Protein AF-A0A5B0DV68-F1 (afdb_monomer_lite)

Structure (mmCIF, N/CA/C/O backbone):
data_AF-A0A5B0DV68-F1
#
_entry.id   AF-A0A5B0DV68-F1
#
loop_
_atom_site.group_PDB
_atom_site.id
_atom_site.type_symbol
_atom_site.label_atom_id
_atom_site.label_alt_id
_atom_site.label_comp_id
_atom_site.label_asym_id
_atom_site.label_entity_id
_atom_site.label_seq_id
_atom_site.pdbx_PDB_ins_code
_atom_site.Cartn_x
_atom_site.Cartn_y
_atom_site.Cartn_z
_atom_site.occupancy
_atom_site.B_iso_or_equiv
_atom_site.auth_seq_id
_atom_site.auth_comp_id
_atom_site.auth_asym_id
_atom_site.auth_atom_id
_atom_site.pdbx_PDB_model_num
ATOM 1 N N . MET A 1 1 ? 37.318 -31.081 -66.829 1.00 55.50 1 MET A N 1
ATOM 2 C CA . MET A 1 1 ? 36.829 -29.816 -66.248 1.00 55.50 1 MET A CA 1
ATOM 3 C C . MET A 1 1 ? 37.148 -29.882 -64.768 1.00 55.50 1 MET A C 1
ATOM 5 O O . MET A 1 1 ? 36.605 -30.748 -64.092 1.00 55.50 1 MET A O 1
ATOM 9 N N . ASP A 1 2 ? 38.119 -29.088 -64.315 1.00 65.44 2 ASP A N 1
ATOM 10 C CA . ASP A 1 2 ? 38.616 -29.110 -62.933 1.00 65.44 2 ASP A CA 1
ATOM 11 C C . ASP A 1 2 ? 37.628 -28.401 -62.004 1.00 65.44 2 ASP A C 1
ATOM 13 O O . ASP A 1 2 ? 37.698 -27.196 -61.776 1.00 65.44 2 ASP A O 1
ATOM 17 N N . SER A 1 3 ? 36.692 -29.178 -61.457 1.00 75.12 3 SER A N 1
ATOM 18 C CA . SER A 1 3 ? 35.630 -28.706 -60.556 1.00 75.12 3 SER A CA 1
ATOM 19 C C . SER A 1 3 ? 36.151 -27.982 -59.307 1.00 75.12 3 SER A C 1
ATOM 21 O O . SER A 1 3 ? 35.406 -27.238 -58.673 1.00 75.12 3 SER A O 1
ATOM 23 N N . THR A 1 4 ? 37.407 -28.206 -58.925 1.00 75.62 4 THR A N 1
ATOM 24 C CA . THR A 1 4 ? 38.055 -27.563 -57.777 1.00 75.62 4 THR A CA 1
ATOM 25 C C . THR A 1 4 ? 38.507 -26.138 -58.091 1.00 75.62 4 THR A C 1
ATOM 27 O O . THR A 1 4 ? 38.398 -25.270 -57.228 1.00 75.62 4 THR A O 1
ATOM 30 N N . ALA A 1 5 ? 38.953 -25.870 -59.322 1.00 75.25 5 ALA A N 1
ATOM 31 C CA . ALA A 1 5 ? 39.364 -24.535 -59.751 1.00 75.25 5 ALA A CA 1
ATOM 32 C C . ALA A 1 5 ? 38.165 -23.573 -59.829 1.00 75.25 5 ALA A C 1
ATOM 34 O O . ALA A 1 5 ? 38.260 -22.433 -59.372 1.00 75.25 5 ALA A O 1
ATOM 35 N N . ASP A 1 6 ? 37.013 -24.058 -60.303 1.00 77.00 6 ASP A N 1
ATOM 36 C CA . ASP A 1 6 ? 35.772 -23.272 -60.365 1.00 77.00 6 ASP A CA 1
ATOM 37 C C . ASP A 1 6 ? 35.200 -22.961 -58.970 1.00 77.00 6 ASP A C 1
ATOM 39 O O . ASP A 1 6 ? 34.692 -21.864 -58.733 1.00 77.00 6 ASP A O 1
ATOM 43 N N . LEU A 1 7 ? 35.337 -23.884 -58.010 1.00 74.88 7 LEU A N 1
ATOM 44 C CA . LEU A 1 7 ? 34.918 -23.668 -56.619 1.00 74.88 7 LEU A CA 1
ATOM 45 C C . LEU A 1 7 ? 35.745 -22.579 -55.923 1.00 74.88 7 LEU A C 1
ATOM 47 O O . LEU A 1 7 ? 35.190 -21.749 -55.205 1.00 74.88 7 LEU A O 1
ATOM 51 N N . VAL A 1 8 ? 37.058 -22.542 -56.158 1.00 74.94 8 VAL A N 1
ATOM 52 C CA . VAL A 1 8 ? 37.939 -21.508 -55.592 1.00 74.94 8 VAL A CA 1
ATOM 53 C C . VAL A 1 8 ? 37.689 -20.146 -56.246 1.00 74.94 8 VAL A C 1
ATOM 55 O O . VAL A 1 8 ? 37.716 -19.129 -55.557 1.00 74.94 8 VAL A O 1
ATOM 58 N N . ALA A 1 9 ? 37.365 -20.108 -57.541 1.00 72.62 9 ALA A N 1
ATOM 59 C CA . ALA A 1 9 ? 36.993 -18.872 -58.232 1.00 72.62 9 ALA A CA 1
ATOM 60 C C . ALA A 1 9 ? 35.623 -18.317 -57.785 1.00 72.62 9 ALA A C 1
ATOM 62 O O . ALA A 1 9 ? 35.417 -17.100 -57.787 1.00 72.62 9 ALA A O 1
ATOM 63 N N . ALA A 1 10 ? 34.695 -19.190 -57.373 1.00 74.81 10 ALA A N 1
ATOM 64 C CA . ALA A 1 10 ? 33.383 -18.810 -56.845 1.00 74.81 10 ALA A CA 1
ATOM 65 C C . ALA A 1 10 ? 33.430 -18.302 -55.393 1.00 74.81 10 ALA A C 1
ATOM 67 O O . ALA A 1 10 ? 32.549 -17.545 -54.974 1.00 74.81 10 ALA A O 1
ATOM 68 N N . LEU A 1 11 ? 34.473 -18.659 -54.636 1.00 73.50 11 LEU A N 1
ATOM 69 C CA . LEU A 1 11 ? 34.756 -18.117 -53.307 1.00 73.50 11 LEU A CA 1
ATOM 70 C C . LEU A 1 11 ? 35.308 -16.690 -53.429 1.00 73.50 11 LEU A C 1
ATOM 72 O O . LEU A 1 11 ? 36.468 -16.404 -53.131 1.00 73.50 11 LEU A O 1
ATOM 76 N N . ARG A 1 12 ? 34.451 -15.755 -53.857 1.00 69.94 12 ARG A N 1
ATOM 77 C CA . ARG A 1 12 ? 34.701 -14.331 -53.620 1.00 69.94 12 ARG A CA 1
ATOM 78 C C . ARG A 1 12 ? 34.949 -14.140 -52.120 1.00 69.94 12 ARG A C 1
ATOM 80 O O . ARG A 1 12 ? 34.211 -14.724 -51.325 1.00 69.94 12 ARG A O 1
ATOM 87 N N . PRO A 1 13 ? 35.935 -13.318 -51.723 1.00 75.44 13 PRO A N 1
ATOM 88 C CA . PRO A 1 13 ? 36.171 -13.043 -50.315 1.00 75.44 13 PRO A CA 1
ATOM 89 C C . PRO A 1 13 ? 34.873 -12.510 -49.714 1.00 75.44 13 PRO A C 1
ATOM 91 O O . PRO A 1 13 ? 34.347 -11.489 -50.173 1.00 75.44 13 PRO A O 1
ATOM 94 N N . VAL A 1 14 ? 34.331 -13.244 -48.741 1.00 75.75 14 VAL A N 1
ATOM 95 C CA . VAL A 1 14 ? 33.150 -12.833 -47.985 1.00 75.75 14 VAL A CA 1
ATOM 96 C C . VAL A 1 14 ? 33.536 -11.532 -47.298 1.00 75.75 14 VAL A C 1
ATOM 98 O O . VAL A 1 14 ? 34.347 -11.520 -46.377 1.00 75.75 14 VAL A O 1
ATOM 101 N N . ARG A 1 15 ? 33.038 -10.410 -47.821 1.00 72.31 15 ARG A N 1
ATOM 102 C CA . ARG A 1 15 ? 33.242 -9.112 -47.187 1.00 72.31 15 ARG A CA 1
ATOM 103 C C . ARG A 1 15 ? 32.368 -9.102 -45.949 1.00 72.31 15 ARG A C 1
ATOM 105 O O . ARG A 1 15 ? 31.147 -9.024 -46.066 1.00 72.31 15 ARG A O 1
ATOM 112 N N . GLU A 1 16 ? 32.993 -9.211 -44.787 1.00 76.31 16 GLU A N 1
ATOM 113 C CA . GLU A 1 16 ? 32.305 -8.943 -43.535 1.00 76.31 16 GLU A CA 1
ATOM 114 C C . GLU A 1 16 ? 31.868 -7.471 -43.549 1.00 76.31 16 GLU A C 1
ATOM 116 O O . GLU A 1 16 ? 32.681 -6.595 -43.870 1.00 76.31 16 GLU A O 1
ATOM 121 N N . PRO A 1 17 ? 30.585 -7.173 -43.288 1.00 77.12 17 PRO A N 1
ATOM 122 C CA . PRO A 1 17 ? 30.142 -5.796 -43.177 1.00 77.12 17 PRO A CA 1
ATOM 123 C C . PRO A 1 17 ? 30.882 -5.156 -42.000 1.00 77.12 17 PRO A C 1
ATOM 125 O O . PRO A 1 17 ? 30.682 -5.533 -40.847 1.00 77.12 17 PRO A O 1
ATOM 128 N N . MET A 1 18 ? 31.767 -4.199 -42.286 1.00 81.19 18 MET A N 1
ATOM 129 C CA . MET A 1 18 ? 32.333 -3.362 -41.238 1.00 81.19 18 MET A CA 1
ATOM 130 C C . MET A 1 18 ? 31.239 -2.422 -40.754 1.00 81.19 18 MET A C 1
ATOM 132 O O . MET A 1 18 ? 30.891 -1.472 -41.452 1.00 81.19 18 MET A O 1
ATOM 136 N N . LEU A 1 19 ? 30.709 -2.711 -39.566 1.00 81.81 19 LEU A N 1
ATOM 137 C CA . LEU A 1 19 ? 29.817 -1.804 -38.858 1.00 81.81 19 LEU A CA 1
ATOM 138 C C . LEU A 1 19 ? 30.512 -0.455 -38.703 1.00 81.81 19 LEU A C 1
ATOM 140 O O . LEU A 1 19 ? 31.609 -0.343 -38.147 1.00 81.81 19 LEU A O 1
ATOM 144 N N . THR A 1 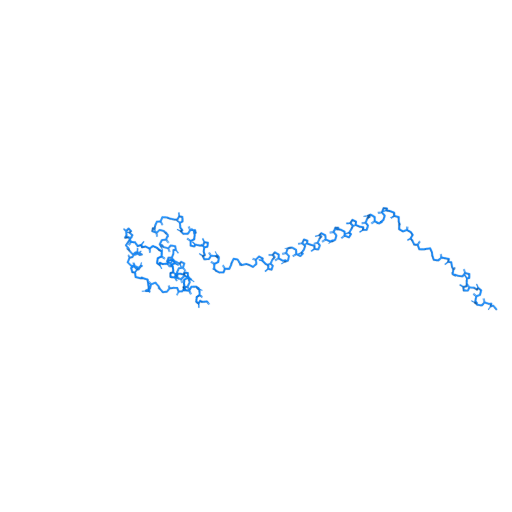20 ? 29.869 0.576 -39.220 1.00 89.44 20 THR A N 1
ATOM 145 C CA . THR A 1 20 ? 30.336 1.946 -39.068 1.00 89.44 20 THR A CA 1
ATOM 146 C C . THR A 1 20 ? 30.003 2.445 -37.657 1.00 89.44 20 THR A C 1
ATOM 148 O O . THR A 1 20 ? 29.038 2.011 -37.029 1.00 89.44 20 THR A O 1
ATOM 151 N N . LEU A 1 21 ? 30.795 3.386 -37.128 1.00 90.00 21 LEU A N 1
ATOM 152 C CA . LEU A 1 21 ? 30.521 4.025 -35.830 1.00 90.00 21 LEU A CA 1
ATOM 153 C C . LEU A 1 21 ? 29.064 4.511 -35.645 1.00 90.00 21 LEU A C 1
ATOM 155 O O . LEU A 1 21 ? 28.525 4.291 -34.559 1.00 90.00 21 LEU A O 1
ATOM 159 N N . PRO A 1 22 ? 28.398 5.149 -36.634 1.00 90.12 22 PRO A N 1
ATOM 160 C CA . PRO A 1 22 ? 26.999 5.546 -36.477 1.00 90.12 22 PRO A CA 1
ATOM 161 C C . PRO A 1 22 ? 26.033 4.359 -36.363 1.00 90.12 22 PRO A C 1
ATOM 163 O O . PRO A 1 22 ? 25.063 4.466 -35.619 1.00 90.12 22 PRO A O 1
ATOM 166 N N . GLU A 1 23 ? 26.294 3.235 -37.036 1.00 88.19 23 GLU A N 1
ATOM 167 C CA . GLU A 1 23 ? 25.473 2.019 -36.913 1.00 88.19 23 GLU A CA 1
ATOM 168 C C . GLU A 1 23 ? 25.607 1.413 -35.512 1.00 88.19 23 GLU A C 1
ATOM 170 O O . GLU A 1 23 ? 24.605 1.154 -34.855 1.00 88.19 23 GLU A O 1
ATOM 175 N N . LEU A 1 24 ? 26.835 1.320 -34.990 1.00 91.31 24 LEU A N 1
ATOM 176 C CA . LEU A 1 24 ? 27.093 0.891 -33.609 1.00 91.31 24 LEU A CA 1
ATOM 177 C C . LEU A 1 24 ? 26.394 1.787 -32.576 1.00 91.31 24 LEU A C 1
ATOM 179 O O . LEU A 1 24 ? 25.838 1.295 -31.594 1.00 91.31 24 LEU A O 1
ATOM 183 N N . ALA A 1 25 ? 26.413 3.106 -32.786 1.00 94.12 25 ALA A N 1
ATOM 184 C CA . ALA A 1 25 ? 25.734 4.052 -31.905 1.00 94.12 25 ALA A CA 1
ATOM 185 C C . ALA A 1 25 ? 24.203 3.909 -31.974 1.00 94.12 25 ALA A C 1
ATOM 187 O O . ALA A 1 25 ? 23.537 3.988 -30.940 1.00 94.12 25 ALA A O 1
ATOM 188 N N . ALA A 1 26 ? 23.649 3.675 -33.168 1.00 94.06 26 ALA A N 1
ATOM 189 C CA . ALA A 1 26 ? 22.223 3.434 -33.360 1.00 94.06 26 ALA A CA 1
ATOM 190 C C . ALA A 1 26 ? 21.775 2.134 -32.674 1.00 94.06 26 ALA A C 1
ATOM 192 O O . ALA A 1 26 ? 20.784 2.143 -31.941 1.00 94.06 26 ALA A O 1
ATOM 193 N N . ASP A 1 27 ? 22.545 1.057 -32.825 1.00 93.56 27 ASP A N 1
ATOM 194 C CA . ASP A 1 27 ? 22.278 -0.229 -32.178 1.00 93.56 27 ASP A CA 1
ATOM 195 C C . ASP A 1 27 ? 22.352 -0.118 -30.651 1.00 93.56 27 ASP A C 1
ATOM 197 O O . ASP A 1 27 ? 21.475 -0.618 -29.942 1.00 93.56 27 ASP A O 1
ATOM 201 N N . ALA A 1 28 ? 23.348 0.603 -30.124 1.00 94.75 28 ALA A N 1
ATOM 202 C CA . ALA A 1 28 ? 23.469 0.857 -28.690 1.00 94.75 28 ALA A CA 1
ATOM 203 C C . ALA A 1 28 ? 22.281 1.668 -28.146 1.00 94.75 28 ALA A C 1
ATOM 205 O O . ALA A 1 28 ? 21.729 1.333 -27.095 1.00 94.75 28 ALA A O 1
ATOM 206 N N . ALA A 1 29 ? 21.853 2.709 -28.867 1.00 97.12 29 ALA A N 1
ATOM 207 C CA . ALA A 1 29 ? 20.695 3.516 -28.491 1.00 97.12 29 ALA A CA 1
ATOM 208 C C . ALA A 1 29 ? 19.395 2.696 -28.511 1.00 97.12 29 ALA A C 1
ATOM 210 O O . ALA A 1 29 ? 18.572 2.823 -27.602 1.00 97.12 29 ALA A O 1
ATOM 211 N N . LEU A 1 30 ? 19.225 1.819 -29.504 1.00 97.38 30 LEU A N 1
ATOM 212 C CA . LEU A 1 30 ? 18.064 0.939 -29.618 1.00 97.38 30 LEU A CA 1
ATOM 213 C C . LEU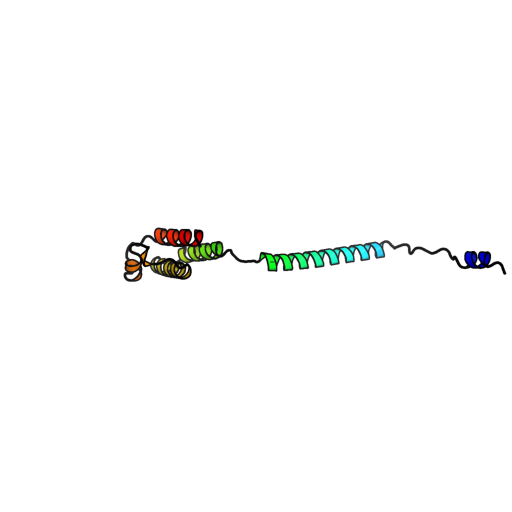 A 1 30 ? 18.044 -0.094 -28.488 1.00 97.38 30 LEU A C 1
ATOM 215 O O . LEU A 1 30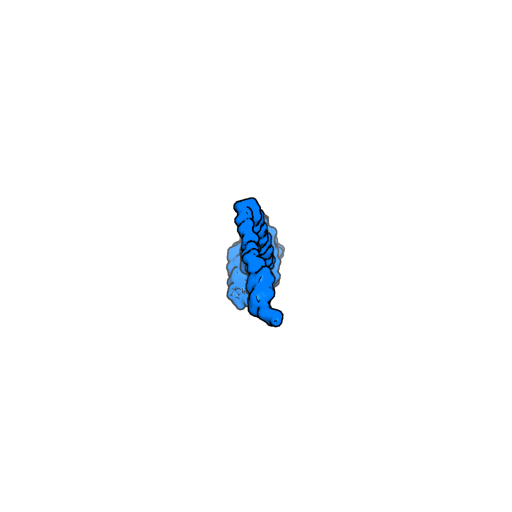 ? 17.020 -0.248 -27.820 1.00 97.38 30 LEU A O 1
ATOM 219 N N . ALA A 1 31 ? 19.176 -0.746 -28.214 1.00 96.62 31 ALA A N 1
ATOM 220 C CA . ALA A 1 31 ? 19.311 -1.681 -27.101 1.00 96.62 31 ALA A CA 1
ATOM 221 C C . ALA A 1 31 ? 19.014 -1.006 -25.753 1.00 96.62 31 ALA A C 1
ATOM 223 O O . ALA A 1 31 ? 18.314 -1.572 -24.911 1.00 96.62 31 ALA A O 1
ATOM 224 N N . PHE A 1 32 ? 19.481 0.231 -25.563 1.00 97.81 32 PHE A N 1
ATOM 225 C CA . PHE A 1 32 ? 19.203 1.018 -24.366 1.00 97.81 32 PHE A CA 1
ATOM 226 C C . PHE A 1 32 ? 17.715 1.363 -24.225 1.00 97.81 32 PHE A C 1
ATOM 228 O O . PHE A 1 32 ? 17.128 1.141 -23.164 1.00 97.81 32 PHE A O 1
ATOM 235 N N . ALA A 1 33 ? 17.080 1.846 -25.297 1.00 97.62 33 ALA A N 1
ATOM 236 C CA . ALA A 1 33 ? 15.650 2.146 -25.307 1.00 97.62 33 ALA A CA 1
ATOM 237 C C . ALA A 1 33 ? 14.807 0.895 -25.014 1.00 97.62 33 ALA A C 1
ATOM 239 O O . ALA A 1 33 ? 13.856 0.958 -24.231 1.00 97.62 33 ALA A O 1
ATOM 240 N N . LEU A 1 34 ? 15.190 -0.253 -25.580 1.00 98.25 34 LEU A N 1
ATOM 241 C CA . LEU A 1 34 ? 14.547 -1.537 -25.314 1.00 98.25 34 LEU A CA 1
ATOM 242 C C . LEU A 1 34 ? 14.719 -1.953 -23.846 1.00 98.25 34 LEU A C 1
ATOM 244 O O . LEU A 1 34 ? 13.752 -2.357 -23.204 1.00 98.25 34 LEU A O 1
ATOM 248 N N . GLY A 1 35 ? 15.923 -1.790 -23.292 1.00 98.12 35 GLY A N 1
ATOM 249 C CA . GLY A 1 35 ? 16.205 -2.037 -21.880 1.00 98.12 35 GLY A CA 1
ATOM 250 C C . GLY A 1 35 ? 15.331 -1.189 -20.953 1.00 98.12 35 GLY A C 1
ATOM 251 O O . GLY A 1 35 ? 14.730 -1.724 -20.022 1.00 98.12 35 GLY A O 1
ATOM 252 N N . ILE A 1 36 ? 15.182 0.108 -21.244 1.00 98.19 36 ILE A N 1
ATOM 253 C CA . ILE A 1 36 ? 14.275 0.998 -20.502 1.00 98.19 36 ILE A CA 1
ATOM 254 C C . ILE A 1 36 ? 12.825 0.531 -20.634 1.00 98.19 36 ILE A C 1
ATOM 256 O O . ILE A 1 36 ? 12.118 0.459 -19.630 1.00 98.19 36 ILE A O 1
ATOM 260 N N . ALA A 1 37 ? 12.371 0.198 -21.843 1.00 98.06 37 ALA A N 1
ATOM 261 C CA . ALA A 1 37 ? 11.002 -0.251 -22.071 1.00 98.06 37 ALA A CA 1
ATOM 262 C C . ALA A 1 37 ? 10.679 -1.522 -21.265 1.00 98.06 37 ALA A C 1
ATOM 264 O O . ALA A 1 37 ? 9.646 -1.585 -20.596 1.00 98.06 37 ALA A O 1
ATOM 265 N N . VAL A 1 38 ? 11.589 -2.502 -21.254 1.00 98.25 38 VAL A N 1
ATOM 266 C CA . VAL A 1 38 ? 11.468 -3.727 -20.446 1.00 98.25 38 VAL A CA 1
ATOM 267 C C . VAL A 1 38 ? 11.509 -3.411 -18.951 1.00 98.25 38 VAL A C 1
ATOM 269 O O . VAL A 1 38 ? 10.693 -3.942 -18.200 1.00 98.25 38 VAL A O 1
ATOM 272 N N . ALA A 1 39 ? 12.402 -2.525 -18.502 1.00 97.56 39 ALA A N 1
ATOM 273 C CA . ALA A 1 39 ? 12.485 -2.123 -17.100 1.00 97.56 39 ALA A CA 1
ATOM 274 C C . ALA A 1 39 ? 11.196 -1.437 -16.621 1.00 97.56 39 ALA A C 1
ATOM 276 O O . ALA A 1 39 ? 10.702 -1.748 -15.539 1.00 97.56 39 ALA A O 1
ATOM 277 N N . LEU A 1 40 ? 10.609 -0.554 -17.434 1.00 97.88 40 LEU A N 1
ATOM 278 C CA . LEU A 1 40 ? 9.325 0.086 -17.144 1.00 97.88 40 LEU A CA 1
ATOM 279 C C . LEU A 1 40 ? 8.181 -0.928 -17.125 1.00 97.88 40 LEU A C 1
ATOM 281 O O . LEU A 1 40 ? 7.357 -0.900 -16.212 1.00 97.88 40 LEU A O 1
ATOM 285 N N . LEU A 1 41 ? 8.146 -1.849 -18.089 1.00 97.56 41 LEU A N 1
ATOM 286 C CA . LEU A 1 41 ? 7.149 -2.917 -18.132 1.00 97.56 41 LEU A CA 1
ATOM 287 C C . LEU A 1 41 ? 7.223 -3.792 -16.873 1.00 97.56 41 LEU A C 1
ATOM 289 O O . LEU A 1 41 ? 6.199 -4.044 -16.238 1.00 97.56 41 LEU A O 1
ATOM 293 N N . LEU A 1 42 ? 8.432 -4.198 -16.473 1.00 96.56 42 LEU A N 1
ATOM 294 C CA . LEU A 1 42 ? 8.669 -4.930 -15.231 1.00 96.56 42 LEU A CA 1
ATOM 295 C C . LEU A 1 42 ? 8.277 -4.100 -14.013 1.00 96.56 42 LEU A C 1
ATOM 297 O O . LEU A 1 42 ? 7.617 -4.628 -13.130 1.00 96.56 42 LEU A O 1
ATOM 301 N N . ALA A 1 43 ? 8.612 -2.812 -13.961 1.00 94.94 43 ALA A N 1
ATOM 302 C CA . ALA A 1 43 ? 8.220 -1.940 -12.861 1.00 94.94 43 ALA A CA 1
ATOM 303 C C . ALA A 1 43 ? 6.696 -1.813 -12.744 1.00 94.94 43 ALA A C 1
ATOM 305 O O . ALA A 1 43 ? 6.182 -1.814 -11.633 1.00 94.94 43 ALA A O 1
ATOM 306 N N . VAL A 1 44 ? 5.957 -1.752 -13.856 1.00 94.31 44 VAL A N 1
ATOM 307 C CA . VAL A 1 44 ? 4.485 -1.724 -13.854 1.00 94.31 44 VAL A CA 1
ATOM 308 C C . VAL A 1 44 ? 3.904 -3.075 -13.446 1.00 94.31 44 VAL A C 1
ATOM 310 O O . VAL A 1 44 ? 2.979 -3.105 -12.642 1.00 94.31 44 VAL A O 1
ATOM 313 N N . LEU A 1 45 ? 4.448 -4.189 -13.938 1.00 93.19 45 LEU A N 1
ATOM 314 C CA . LEU A 1 45 ? 4.037 -5.541 -13.542 1.00 93.19 45 LEU A CA 1
ATOM 315 C C . LEU A 1 45 ? 4.304 -5.796 -12.063 1.00 93.19 45 LEU A C 1
ATOM 317 O O . LEU A 1 45 ? 3.410 -6.228 -11.343 1.00 93.19 45 LEU A O 1
ATOM 321 N N . LEU A 1 46 ? 5.510 -5.476 -11.597 1.00 89.19 46 LEU A N 1
ATOM 322 C CA . LEU A 1 46 ? 5.874 -5.519 -10.190 1.00 89.19 46 LEU A CA 1
ATOM 323 C C . LEU A 1 46 ? 4.977 -4.580 -9.411 1.00 89.19 46 LEU A C 1
ATOM 325 O O . LEU A 1 46 ? 4.413 -5.001 -8.419 1.00 89.19 46 LEU A O 1
ATOM 329 N N . ARG A 1 47 ? 4.744 -3.352 -9.871 1.00 85.69 47 ARG A N 1
ATOM 330 C CA . ARG A 1 47 ? 3.802 -2.460 -9.209 1.00 85.69 47 ARG A CA 1
ATOM 331 C C . ARG A 1 47 ? 2.408 -3.048 -9.200 1.00 85.69 47 ARG A C 1
ATOM 333 O O . ARG A 1 47 ? 1.789 -2.881 -8.189 1.00 85.69 47 ARG A O 1
ATOM 340 N N . LEU A 1 48 ? 1.909 -3.758 -10.202 1.00 84.25 48 LEU A N 1
ATOM 341 C CA . LEU A 1 48 ? 0.569 -4.356 -10.176 1.00 84.25 48 LEU A CA 1
ATOM 342 C C . LEU A 1 48 ? 0.497 -5.575 -9.238 1.00 84.25 48 LEU A C 1
ATOM 344 O O . LEU A 1 48 ? -0.484 -5.777 -8.522 1.00 84.25 48 LEU A O 1
ATOM 348 N N . VAL A 1 49 ? 1.560 -6.383 -9.222 1.00 82.06 49 VAL A N 1
ATOM 349 C CA . VAL A 1 49 ? 1.691 -7.584 -8.388 1.00 82.06 49 VAL A CA 1
ATOM 350 C C . VAL A 1 49 ? 1.977 -7.221 -6.926 1.00 82.06 49 VAL A C 1
ATOM 352 O O . VAL A 1 49 ? 1.434 -7.861 -6.031 1.00 82.06 49 VAL A O 1
ATOM 355 N N . PHE A 1 50 ? 2.774 -6.182 -6.676 1.00 72.00 50 PHE A N 1
ATOM 356 C CA . PHE A 1 50 ? 3.204 -5.676 -5.365 1.00 72.00 50 PHE A CA 1
ATOM 357 C C . PHE A 1 50 ? 2.434 -4.437 -4.894 1.00 72.00 50 PHE A C 1
ATOM 359 O O . PHE A 1 50 ? 2.436 -4.163 -3.703 1.00 72.00 50 PHE A O 1
ATOM 366 N N . SER A 1 51 ? 1.632 -3.776 -5.740 1.00 60.09 51 SER A N 1
ATOM 367 C CA . SER A 1 51 ? 0.512 -2.919 -5.291 1.00 60.09 51 SER A CA 1
ATOM 368 C C . SER A 1 51 ? -0.570 -3.750 -4.615 1.00 60.09 51 SER A C 1
ATOM 370 O O . SER A 1 51 ? -1.634 -3.238 -4.264 1.00 60.09 51 SER A O 1
ATOM 372 N N . ARG A 1 52 ? -0.315 -5.050 -4.424 1.00 54.44 52 ARG A N 1
ATOM 373 C CA . ARG A 1 52 ? -0.928 -5.856 -3.391 1.00 54.44 52 ARG A CA 1
ATOM 374 C C . ARG A 1 52 ? -0.930 -5.100 -2.070 1.00 54.44 52 ARG A C 1
ATOM 376 O O . ARG A 1 52 ? 0.025 -5.124 -1.311 1.00 54.44 52 ARG A O 1
ATOM 383 N N . ARG A 1 53 ? -2.132 -4.587 -1.821 1.00 55.09 53 ARG A N 1
ATOM 384 C CA . ARG A 1 53 ? -2.878 -4.723 -0.580 1.00 55.09 53 ARG A CA 1
ATOM 385 C C . ARG A 1 53 ? -2.111 -4.115 0.576 1.00 55.09 53 ARG A C 1
ATOM 387 O O . ARG A 1 53 ? -1.335 -4.818 1.211 1.00 55.09 53 ARG A O 1
ATOM 394 N N . MET A 1 54 ? -2.481 -2.872 0.913 1.00 55.75 54 MET A N 1
ATOM 395 C CA . MET A 1 54 ? -2.536 -2.493 2.324 1.00 55.75 54 MET A CA 1
ATOM 396 C C . MET A 1 54 ? -3.005 -3.733 3.063 1.00 55.75 54 MET A C 1
ATOM 398 O O . MET A 1 54 ? -4.094 -4.259 2.775 1.00 55.75 54 MET A O 1
ATOM 402 N N . THR A 1 55 ? -2.115 -4.287 3.875 1.00 68.12 55 THR A N 1
ATOM 403 C CA . THR A 1 55 ? -2.432 -5.491 4.615 1.00 68.12 55 THR A CA 1
ATOM 404 C C . THR A 1 55 ? -3.735 -5.198 5.343 1.00 68.12 55 THR A C 1
ATOM 406 O O . THR A 1 55 ? -4.037 -4.054 5.702 1.00 68.12 55 THR A O 1
ATOM 409 N N . ARG A 1 56 ? -4.591 -6.207 5.513 1.00 68.38 56 ARG A N 1
ATOM 410 C CA . ARG A 1 56 ? -5.858 -5.990 6.226 1.00 68.38 56 ARG A CA 1
ATOM 411 C C . ARG A 1 56 ? -5.593 -5.319 7.590 1.00 68.38 56 ARG A C 1
ATOM 413 O O . ARG A 1 56 ? -6.468 -4.613 8.075 1.00 68.38 56 ARG A O 1
ATOM 420 N N . GLN A 1 57 ? -4.405 -5.537 8.160 1.00 74.31 57 GLN A N 1
ATOM 421 C CA . GLN A 1 57 ? -3.835 -4.839 9.310 1.00 74.31 57 GLN A CA 1
ATOM 422 C C . GLN A 1 57 ? -3.622 -3.335 9.051 1.00 74.31 57 GLN A C 1
ATOM 424 O O . GLN A 1 57 ? -4.283 -2.529 9.689 1.00 74.31 57 GLN A O 1
ATOM 429 N N . GLU A 1 58 ? -2.8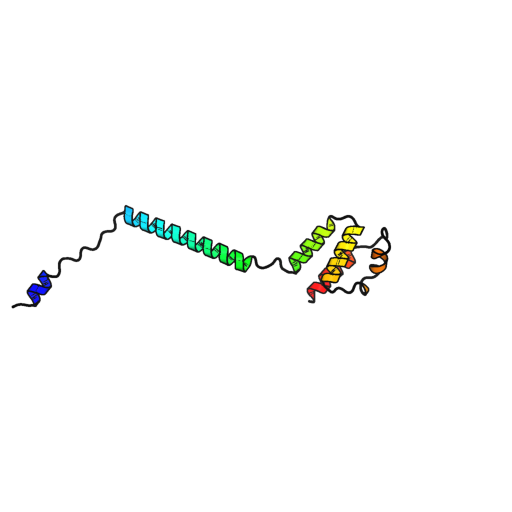04 -2.950 8.065 1.00 78.81 58 GLU A N 1
ATOM 430 C CA . GLU A 1 58 ? -2.519 -1.541 7.734 1.00 78.81 58 GLU A CA 1
ATOM 431 C C . GLU A 1 58 ? -3.781 -0.744 7.393 1.00 78.81 58 GLU A C 1
ATOM 433 O O . GLU A 1 58 ? -3.911 0.415 7.786 1.00 78.81 58 GLU A O 1
ATOM 438 N N . LYS A 1 59 ? -4.745 -1.361 6.697 1.00 83.00 59 LYS A N 1
ATOM 439 C CA . LYS A 1 59 ? -6.037 -0.717 6.430 1.00 83.00 59 LYS A CA 1
ATOM 440 C C . LYS A 1 59 ? -6.785 -0.412 7.732 1.00 83.00 59 LYS A C 1
ATOM 442 O O . LYS A 1 59 ? -7.352 0.665 7.869 1.00 83.00 59 LYS A O 1
ATOM 447 N N . LEU A 1 60 ? -6.766 -1.346 8.680 1.00 85.06 60 LEU A N 1
ATOM 448 C CA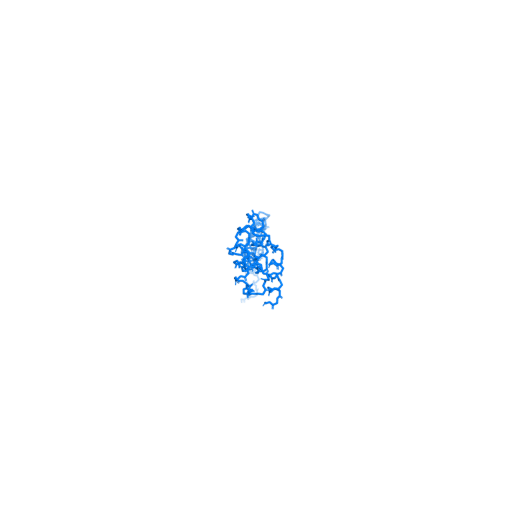 . LEU A 1 60 ? -7.427 -1.195 9.972 1.00 85.06 60 LEU A CA 1
ATOM 449 C C . LEU A 1 60 ? -6.717 -0.164 10.854 1.00 85.06 60 LEU A C 1
ATOM 451 O O . LEU A 1 60 ? -7.385 0.664 11.459 1.00 85.06 60 LEU A O 1
ATOM 455 N N . ASP A 1 61 ? -5.385 -0.156 10.872 1.00 85.94 61 ASP A N 1
ATOM 456 C CA . ASP A 1 61 ? -4.618 0.870 11.584 1.00 85.94 61 ASP A CA 1
ATOM 457 C C . ASP A 1 61 ? -4.891 2.263 11.007 1.00 85.94 61 ASP A C 1
ATOM 459 O O . ASP A 1 61 ? -5.067 3.218 11.758 1.00 85.94 61 ASP A O 1
ATOM 463 N N . THR A 1 62 ? -5.026 2.373 9.684 1.00 87.31 62 THR A N 1
ATOM 464 C CA . THR A 1 62 ? -5.391 3.632 9.020 1.00 87.31 62 THR A CA 1
ATOM 465 C C . THR A 1 62 ? -6.813 4.072 9.366 1.00 87.31 62 THR A C 1
ATOM 467 O O . THR A 1 62 ? -7.041 5.251 9.620 1.00 87.31 62 THR A O 1
ATOM 470 N N . GLU A 1 63 ? -7.774 3.144 9.412 1.00 88.44 63 GLU A N 1
ATOM 471 C CA . GLU A 1 63 ? -9.156 3.430 9.820 1.00 88.44 63 GLU A CA 1
ATOM 472 C C . GLU A 1 63 ? -9.245 3.852 11.299 1.00 88.44 63 GLU A C 1
ATOM 474 O O . GLU A 1 63 ? -9.961 4.802 11.614 1.00 88.44 63 GLU A O 1
ATOM 479 N N . ILE A 1 64 ? -8.481 3.214 12.197 1.00 87.81 64 ILE A N 1
ATOM 480 C CA . ILE A 1 64 ? -8.391 3.606 13.615 1.00 87.81 64 ILE A CA 1
ATOM 481 C C . ILE A 1 64 ? -7.741 4.987 13.752 1.00 87.81 64 ILE A C 1
ATOM 483 O O . ILE A 1 64 ? -8.261 5.841 14.468 1.00 87.81 64 ILE A O 1
ATOM 487 N N . LEU A 1 65 ? -6.637 5.241 13.041 1.00 90.06 65 LEU A N 1
ATOM 488 C CA . LEU A 1 65 ? -5.974 6.548 13.043 1.00 90.06 65 LEU A CA 1
ATOM 489 C C . LEU A 1 65 ? -6.898 7.652 12.517 1.00 90.06 65 LEU A C 1
ATOM 491 O O . LEU A 1 65 ? -6.959 8.726 13.110 1.00 90.06 65 LEU A O 1
ATOM 495 N N . ALA A 1 66 ? -7.657 7.383 11.452 1.00 90.38 66 ALA A N 1
ATOM 496 C CA . ALA A 1 66 ? -8.638 8.322 10.916 1.00 90.38 66 ALA A CA 1
ATOM 497 C C . ALA A 1 66 ? -9.767 8.616 11.920 1.00 90.38 66 ALA A C 1
ATOM 499 O O . ALA A 1 66 ? -10.193 9.764 12.038 1.00 90.38 66 ALA A O 1
ATOM 500 N N . ALA A 1 67 ? -10.214 7.613 12.686 1.00 89.00 67 ALA A N 1
ATOM 501 C CA . ALA A 1 67 ? -11.200 7.806 13.750 1.00 89.00 67 ALA A CA 1
ATOM 502 C C . ALA A 1 67 ? -10.669 8.682 14.901 1.00 89.00 67 ALA A C 1
ATOM 504 O O . ALA A 1 67 ? -11.451 9.361 15.562 1.00 89.00 67 ALA A O 1
ATOM 505 N N . GLY A 1 68 ? -9.349 8.718 15.115 1.00 87.00 68 GLY A N 1
ATOM 506 C CA . GLY A 1 68 ? -8.704 9.569 16.119 1.00 87.00 68 GLY A CA 1
ATOM 507 C C . GLY A 1 68 ? -8.868 11.076 15.883 1.00 87.00 68 GLY A C 1
ATOM 508 O O . GLY A 1 68 ? -8.754 11.843 16.833 1.00 87.00 68 GLY A O 1
ATOM 509 N N . ALA A 1 69 ? -9.157 11.502 14.649 1.00 89.06 69 ALA A N 1
ATOM 510 C CA . ALA A 1 69 ? -9.367 12.910 14.300 1.00 89.06 69 ALA A CA 1
ATOM 511 C C . ALA A 1 69 ? -10.821 13.394 14.489 1.00 89.06 69 ALA A C 1
ATOM 513 O O . ALA A 1 69 ? -11.099 14.575 14.287 1.00 89.06 69 ALA A O 1
ATOM 514 N N . LEU A 1 70 ? -11.747 12.495 14.834 1.00 89.56 70 LEU A N 1
ATOM 515 C CA . LEU A 1 70 ? -13.169 12.798 15.003 1.00 89.56 70 LEU A CA 1
ATOM 516 C C . LEU A 1 70 ? -13.488 13.288 16.422 1.00 89.56 70 LEU A C 1
ATOM 518 O O . LEU A 1 70 ? -12.689 13.132 17.349 1.00 89.56 70 LEU A O 1
ATOM 522 N N . SER A 1 71 ? -14.688 13.848 16.606 1.00 89.38 71 SER A N 1
ATOM 523 C CA . SER A 1 71 ? -15.194 14.142 17.951 1.00 89.38 71 SER A CA 1
ATOM 524 C C . SER A 1 71 ? -15.342 12.851 18.783 1.00 89.38 71 SER A C 1
ATOM 526 O O . SER A 1 71 ? -15.458 11.767 18.207 1.00 89.38 71 SER A O 1
ATOM 528 N N . PRO A 1 72 ? -15.335 12.911 20.129 1.00 85.88 72 PRO A N 1
ATOM 529 C CA . PRO A 1 72 ? -15.353 11.711 20.973 1.00 85.88 72 PRO A CA 1
ATOM 530 C C . PRO A 1 72 ? -16.509 10.742 20.673 1.00 85.88 72 PRO A C 1
ATOM 532 O O . PRO A 1 72 ? -16.283 9.535 20.564 1.00 85.88 72 PRO A O 1
ATOM 535 N N . ASP A 1 73 ? -17.719 11.266 20.463 1.00 86.06 73 ASP A N 1
ATOM 536 C CA . ASP A 1 73 ? -18.909 10.462 20.159 1.00 86.06 73 ASP A CA 1
ATOM 537 C C . ASP A 1 73 ? -18.831 9.830 18.754 1.00 86.06 73 ASP A C 1
ATOM 539 O O . ASP A 1 73 ? -19.153 8.654 18.562 1.00 86.06 73 ASP A O 1
ATOM 543 N N . GLU A 1 74 ? -18.333 10.575 17.762 1.00 88.81 74 GLU A N 1
ATOM 544 C CA . GLU A 1 74 ? -18.125 10.077 16.395 1.00 88.81 74 GLU A CA 1
ATOM 545 C C . GLU A 1 74 ? -17.008 9.032 16.328 1.00 88.81 74 GLU A C 1
ATOM 547 O O . GLU A 1 74 ? -17.143 8.020 15.634 1.00 88.81 74 GLU A O 1
ATOM 552 N N . ARG A 1 75 ? -15.921 9.242 17.078 1.00 89.38 75 ARG A N 1
ATOM 553 C CA . ARG A 1 75 ? -14.824 8.281 17.220 1.00 89.38 75 ARG A CA 1
ATOM 554 C C . ARG A 1 75 ? -15.339 6.976 17.811 1.00 89.38 75 ARG A C 1
ATOM 556 O O . ARG A 1 75 ? -15.006 5.909 17.300 1.00 89.38 75 ARG A O 1
ATOM 563 N N . LEU A 1 76 ? -16.175 7.044 18.846 1.00 87.75 76 LEU A N 1
ATOM 564 C CA . LEU A 1 76 ? -16.755 5.865 19.486 1.00 87.75 76 LEU A CA 1
ATOM 565 C C . LEU A 1 76 ? -17.637 5.071 18.510 1.00 87.75 76 LEU A C 1
ATOM 567 O O . LEU A 1 76 ? -17.492 3.851 18.404 1.00 87.75 76 LEU A O 1
ATOM 571 N N . LEU A 1 77 ? -18.487 5.750 17.735 1.00 88.94 77 LEU A N 1
ATOM 572 C CA . LEU A 1 77 ? -19.300 5.120 16.688 1.00 88.94 77 LEU A CA 1
ATOM 573 C C . LEU A 1 77 ? -18.448 4.500 15.572 1.00 88.94 77 LEU A C 1
ATOM 575 O O . LEU A 1 77 ? -18.713 3.372 15.142 1.00 88.94 77 LEU A O 1
ATOM 579 N N . ALA A 1 78 ? -17.415 5.209 15.112 1.00 89.94 78 ALA A N 1
ATOM 580 C CA . ALA A 1 78 ? -16.495 4.716 14.093 1.00 89.94 78 ALA A CA 1
ATOM 581 C C . ALA A 1 78 ? -15.765 3.451 14.569 1.00 89.94 78 ALA A C 1
ATOM 583 O O . ALA A 1 78 ? -15.758 2.442 13.862 1.00 89.94 78 ALA A O 1
ATOM 584 N N . LEU A 1 79 ? -15.231 3.461 15.794 1.00 89.12 79 LEU A N 1
ATOM 585 C CA . LEU A 1 79 ? -14.564 2.306 16.395 1.00 89.12 79 LEU A CA 1
ATOM 586 C C . LEU A 1 79 ? -15.523 1.131 16.621 1.00 89.12 79 LEU A C 1
ATOM 588 O O . LEU A 1 79 ? -15.153 -0.008 16.347 1.00 89.12 79 LEU A O 1
ATOM 592 N N . ALA A 1 80 ? -16.765 1.377 17.051 1.00 88.25 80 ALA A N 1
ATOM 593 C CA . ALA A 1 80 ? -17.769 0.324 17.213 1.00 88.25 80 ALA A CA 1
ATOM 594 C C . ALA A 1 80 ? -18.133 -0.338 15.872 1.00 88.25 80 ALA A C 1
ATOM 596 O O . ALA A 1 80 ? -18.284 -1.561 15.791 1.00 88.25 80 ALA A O 1
ATOM 597 N N . ARG A 1 81 ? -18.220 0.451 14.794 1.00 89.75 81 ARG A N 1
ATOM 598 C CA . ARG A 1 81 ? -18.425 -0.069 13.438 1.00 89.75 81 ARG A CA 1
ATOM 599 C C . ARG A 1 81 ? -17.235 -0.909 12.972 1.00 89.75 81 ARG A C 1
ATOM 601 O O . ARG A 1 81 ? -17.451 -2.018 12.490 1.00 89.75 81 ARG A O 1
ATOM 608 N N . ILE A 1 82 ? -16.005 -0.425 13.164 1.00 89.50 82 ILE A N 1
ATOM 609 C CA . ILE A 1 82 ? -14.782 -1.181 12.843 1.00 89.50 82 ILE A CA 1
ATOM 610 C C . ILE A 1 82 ? -14.754 -2.497 13.635 1.00 89.50 82 ILE A C 1
ATOM 612 O O . ILE A 1 82 ? -14.489 -3.552 13.061 1.00 89.50 82 ILE A O 1
ATOM 616 N N . ALA A 1 83 ? -15.085 -2.463 14.928 1.00 88.06 83 ALA A N 1
ATOM 617 C CA . ALA A 1 83 ? -15.144 -3.644 15.786 1.00 88.06 83 ALA A CA 1
ATOM 618 C C . ALA A 1 83 ? -16.136 -4.691 15.260 1.00 88.06 83 ALA A C 1
ATOM 620 O O . ALA A 1 83 ? -15.775 -5.860 15.113 1.00 88.06 83 ALA A O 1
ATOM 621 N N . ARG A 1 84 ? -17.348 -4.265 14.881 1.00 86.25 84 ARG A N 1
ATOM 622 C CA . ARG A 1 84 ? -18.360 -5.137 14.269 1.00 86.25 84 ARG A CA 1
ATOM 623 C C . ARG A 1 84 ? -17.872 -5.748 12.955 1.00 86.25 84 ARG A C 1
ATOM 625 O O . ARG A 1 84 ? -18.027 -6.947 12.749 1.00 86.25 84 ARG A O 1
ATOM 632 N N . ASP A 1 85 ? -17.259 -4.949 12.085 1.00 86.50 85 ASP A N 1
ATOM 633 C CA . ASP A 1 85 ? -16.751 -5.415 10.788 1.00 86.50 85 ASP A CA 1
ATOM 634 C C . ASP A 1 85 ? -15.557 -6.389 10.950 1.00 86.50 85 ASP A C 1
ATOM 636 O O . ASP A 1 85 ? -15.266 -7.190 10.058 1.00 86.50 85 ASP A O 1
ATOM 640 N N . CYS A 1 86 ? -14.883 -6.361 12.106 1.00 83.69 86 CYS A N 1
ATOM 641 C CA . CYS A 1 86 ? -13.859 -7.329 12.508 1.00 83.69 86 CYS A CA 1
ATOM 642 C C . CYS A 1 86 ? -14.416 -8.587 13.190 1.00 83.69 86 CYS A C 1
ATOM 644 O O . CYS A 1 86 ? -13.635 -9.496 13.466 1.00 83.69 86 CYS A O 1
ATOM 646 N N . GLY A 1 87 ? -15.722 -8.646 13.466 1.00 84.69 87 GLY A N 1
ATOM 647 C CA . GLY A 1 87 ? -16.352 -9.744 14.201 1.00 84.69 87 GLY A CA 1
ATOM 648 C C . GLY A 1 87 ? -16.142 -9.692 15.716 1.00 84.69 87 GLY A C 1
ATOM 649 O O . GLY A 1 87 ? -16.377 -10.690 16.387 1.00 84.69 87 GLY A O 1
ATOM 650 N N . VAL A 1 88 ? -15.711 -8.553 16.266 1.00 85.25 88 VAL A N 1
ATOM 651 C CA . VAL A 1 88 ? -15.589 -8.381 17.717 1.00 85.25 88 VAL A CA 1
ATOM 652 C C . VAL A 1 88 ? -16.985 -8.286 18.316 1.00 85.25 88 VAL A C 1
ATOM 654 O O . VAL A 1 88 ? -17.766 -7.392 17.982 1.00 85.25 88 VAL A O 1
ATOM 657 N N . GLU A 1 89 ? -17.299 -9.192 19.234 1.00 83.44 89 GLU A N 1
ATOM 658 C CA . GLU A 1 89 ? -18.548 -9.130 19.982 1.00 83.44 89 GLU A CA 1
ATOM 659 C C . GLU A 1 89 ? -18.545 -7.930 20.935 1.00 83.44 89 GLU A C 1
ATOM 661 O O . GLU A 1 89 ? -17.777 -7.864 21.896 1.00 83.44 89 GLU A O 1
ATOM 666 N N . ILE A 1 90 ? -19.463 -6.994 20.686 1.00 76.81 90 ILE A N 1
ATOM 667 C CA . ILE A 1 90 ? -19.681 -5.777 21.486 1.00 76.81 90 ILE A CA 1
ATOM 668 C C . ILE A 1 90 ? -19.966 -6.128 22.957 1.00 76.81 90 ILE A C 1
ATOM 670 O O . ILE A 1 90 ? -19.578 -5.389 23.859 1.00 76.81 90 ILE A O 1
ATOM 674 N N . SER A 1 91 ? -20.590 -7.285 23.204 1.00 77.62 91 SER A N 1
ATOM 675 C CA . SER A 1 91 ? -20.914 -7.818 24.532 1.00 77.62 91 SER A CA 1
ATOM 676 C C . SER A 1 91 ? -19.689 -8.027 25.426 1.00 77.62 91 SER A C 1
ATOM 678 O O . SER A 1 91 ? -19.808 -7.958 26.646 1.00 77.62 91 SER A O 1
ATOM 680 N N . ASN A 1 92 ? -18.514 -8.258 24.831 1.00 78.56 92 ASN A N 1
ATOM 681 C CA . ASN A 1 92 ? -17.278 -8.537 25.562 1.00 78.56 92 ASN A CA 1
ATOM 682 C C . ASN A 1 92 ? -16.558 -7.265 26.034 1.00 78.56 92 ASN A C 1
ATOM 684 O O . ASN A 1 92 ? -15.525 -7.362 26.694 1.00 78.56 92 ASN A O 1
ATOM 688 N N . ILE A 1 93 ? -17.082 -6.077 25.709 1.00 80.06 93 ILE A N 1
ATOM 689 C CA . ILE A 1 93 ? -16.469 -4.794 26.055 1.00 80.06 93 ILE A CA 1
ATOM 690 C C . ILE A 1 93 ? -17.333 -4.103 27.118 1.00 80.06 93 ILE A C 1
ATOM 692 O O . ILE A 1 93 ? -18.427 -3.614 26.810 1.00 80.06 93 ILE A O 1
ATOM 696 N N . PRO A 1 94 ? -16.871 -4.054 28.381 1.00 80.25 94 PRO A N 1
ATOM 697 C CA . PRO A 1 94 ? -17.647 -3.498 29.481 1.00 80.25 94 PRO A CA 1
ATOM 698 C C . PRO A 1 94 ? -18.022 -2.038 29.224 1.00 80.25 94 PRO A C 1
ATOM 700 O O . PRO A 1 94 ? -17.181 -1.226 28.852 1.00 80.25 94 PRO A O 1
ATOM 703 N N . GLY A 1 95 ? -19.293 -1.693 29.433 1.00 82.12 95 GLY A N 1
ATOM 704 C CA . GLY A 1 95 ? -19.774 -0.311 29.328 1.00 82.12 95 GLY A CA 1
ATOM 705 C C . GLY A 1 95 ? -19.945 0.225 27.903 1.00 82.12 95 GLY A C 1
ATOM 706 O O . GLY A 1 95 ? -20.551 1.282 27.748 1.00 82.12 95 GLY A O 1
ATOM 707 N N . LEU A 1 96 ? -19.516 -0.506 26.865 1.00 83.38 96 LEU A N 1
ATOM 708 C CA . LEU A 1 96 ? -19.626 -0.064 25.470 1.00 83.38 96 LEU A CA 1
ATOM 709 C C . LEU A 1 96 ? -21.081 0.105 25.026 1.00 83.38 96 LEU A C 1
ATOM 711 O O . LEU A 1 96 ? -21.425 1.100 24.395 1.00 83.38 96 LEU A O 1
ATOM 715 N N . SER A 1 97 ? -21.954 -0.840 25.387 1.00 84.25 97 SER A N 1
ATOM 716 C CA . SER A 1 97 ? -23.381 -0.739 25.067 1.00 84.25 97 SER A CA 1
ATOM 717 C C . SER A 1 97 ? -24.002 0.510 25.692 1.00 84.25 97 SER A C 1
ATOM 719 O O . SER A 1 97 ? -24.707 1.248 25.018 1.00 84.25 97 SER A O 1
ATOM 721 N N . GLN A 1 98 ? -23.693 0.796 26.958 1.00 84.44 98 GLN A N 1
ATOM 722 C CA . GLN A 1 98 ? -24.213 1.976 27.645 1.00 84.44 98 GLN A CA 1
ATOM 723 C C . GLN A 1 98 ? -23.665 3.274 27.043 1.00 84.44 98 GLN A C 1
ATOM 725 O O . GLN A 1 98 ? -24.433 4.214 26.875 1.00 84.44 98 GLN A O 1
ATOM 730 N N . ALA A 1 99 ? -22.381 3.312 26.678 1.00 83.38 99 ALA A N 1
ATOM 731 C CA . ALA A 1 99 ? -21.755 4.469 26.041 1.00 83.38 99 ALA A CA 1
ATOM 732 C C . ALA A 1 99 ? -22.336 4.768 24.647 1.00 83.38 99 ALA A C 1
ATOM 734 O O . ALA A 1 99 ? -22.524 5.927 24.299 1.00 83.38 99 ALA A O 1
ATOM 735 N N . LEU A 1 100 ? -22.702 3.735 23.876 1.00 83.19 100 LEU A N 1
ATOM 736 C CA . LEU A 1 100 ? -23.352 3.897 22.568 1.00 83.19 100 LEU A CA 1
ATOM 737 C C . LEU A 1 100 ? -24.765 4.498 22.655 1.00 83.19 100 LEU A C 1
ATOM 739 O O . LEU A 1 100 ? -25.199 5.162 21.717 1.00 83.19 100 LEU A O 1
ATOM 743 N N . TYR A 1 101 ? -25.492 4.258 23.752 1.00 84.31 101 TYR A N 1
ATOM 744 C CA . TYR A 1 101 ? -26.866 4.747 23.940 1.00 84.31 101 TYR A CA 1
ATOM 745 C C . TYR A 1 101 ? -26.969 5.990 24.838 1.00 84.31 101 TYR A C 1
ATOM 747 O O . TYR A 1 101 ? -28.047 6.576 24.934 1.00 84.31 101 TYR A O 1
ATOM 755 N N . GLN A 1 102 ? -25.886 6.395 25.507 1.00 83.94 102 GLN A N 1
ATOM 756 C CA . GLN A 1 102 ? -25.842 7.566 26.388 1.00 83.94 102 GLN A CA 1
ATOM 757 C C . GLN A 1 102 ? -24.665 8.473 26.003 1.00 83.94 102 GLN A C 1
ATOM 759 O O . GLN A 1 102 ? -23.582 8.333 26.579 1.00 83.94 102 GLN A O 1
ATOM 764 N N . PRO A 1 103 ? -24.866 9.391 25.037 1.00 69.12 103 PRO A N 1
ATOM 765 C CA . PRO A 1 103 ? -23.827 10.334 24.632 1.00 69.12 103 PRO A CA 1
ATOM 766 C C . PRO A 1 103 ? -23.390 11.202 25.820 1.00 69.12 103 PRO A C 1
ATOM 768 O O . PRO A 1 103 ? -24.214 11.588 26.654 1.00 69.12 103 PRO A O 1
ATOM 771 N N . GLY A 1 104 ? -22.089 11.486 25.914 1.00 70.25 104 GLY A N 1
ATOM 772 C CA . GLY A 1 104 ? -21.504 12.286 26.997 1.00 70.25 104 GLY A CA 1
ATOM 773 C C . GLY A 1 104 ? -21.118 11.526 28.273 1.00 70.25 104 GLY A C 1
ATOM 774 O O . GLY A 1 104 ? -20.720 12.159 29.249 1.00 70.25 104 GLY A O 1
ATOM 775 N N . ARG A 1 105 ? -21.207 10.189 28.304 1.00 76.31 105 ARG A N 1
ATOM 776 C CA . ARG A 1 105 ? -20.560 9.398 29.364 1.00 76.31 105 ARG A CA 1
ATOM 777 C C . ARG A 1 105 ? -19.070 9.229 29.092 1.00 76.31 105 ARG A C 1
ATOM 779 O O . ARG A 1 105 ? -18.674 8.948 27.964 1.00 76.31 105 ARG A O 1
ATOM 786 N N . ASP A 1 106 ? -18.275 9.279 30.158 1.00 71.31 106 ASP A N 1
ATOM 787 C CA . ASP A 1 106 ? -16.851 8.954 30.114 1.00 71.31 106 ASP A CA 1
ATOM 788 C C . ASP A 1 106 ? -16.661 7.469 29.770 1.00 71.31 106 ASP A C 1
ATOM 790 O O . ASP A 1 106 ? -16.741 6.581 30.622 1.00 71.31 106 ASP A O 1
ATOM 794 N N . PHE A 1 107 ? -16.433 7.192 28.490 1.00 79.81 107 PHE A N 1
ATOM 795 C CA . PHE A 1 107 ? -15.999 5.894 27.995 1.00 79.81 107 PHE A CA 1
ATOM 796 C C . PHE A 1 107 ? -14.574 6.019 27.473 1.00 79.81 107 PHE A C 1
ATOM 798 O O . PHE A 1 107 ? -14.287 6.888 26.653 1.00 79.81 107 PHE A O 1
ATOM 805 N N . VAL A 1 108 ? -13.683 5.140 27.934 1.00 78.56 108 VAL A N 1
ATOM 806 C CA . VAL A 1 108 ? -12.275 5.136 27.524 1.00 78.56 108 VAL A CA 1
ATOM 807 C C . VAL A 1 108 ? -12.139 4.349 26.211 1.00 78.56 108 VAL A C 1
ATOM 809 O O . VAL A 1 108 ? -12.259 3.119 26.234 1.00 78.56 108 VAL A O 1
ATOM 812 N N . PRO A 1 109 ? -11.874 5.003 25.060 1.00 77.62 109 PRO A N 1
ATOM 813 C CA . PRO A 1 109 ? -11.848 4.338 23.751 1.00 77.62 109 PRO A CA 1
ATOM 814 C C . PRO A 1 109 ? -10.697 3.335 23.606 1.00 77.62 109 PRO A C 1
ATOM 816 O O . PRO A 1 109 ? -10.778 2.407 22.802 1.00 77.62 109 PRO A O 1
ATOM 819 N N . ASP A 1 110 ? -9.643 3.483 24.409 1.00 81.81 110 ASP A N 1
ATOM 820 C CA . ASP A 1 110 ? -8.415 2.688 24.315 1.00 81.81 110 ASP A CA 1
ATOM 821 C C . ASP A 1 110 ? -8.660 1.188 24.545 1.00 81.81 110 ASP A C 1
ATOM 823 O O . ASP A 1 110 ? -8.039 0.343 23.899 1.00 81.81 110 ASP A O 1
ATOM 827 N N . ALA A 1 111 ? -9.612 0.837 25.418 1.00 79.19 111 ALA A N 1
ATOM 828 C CA . ALA A 1 111 ? -9.983 -0.556 25.672 1.00 79.19 111 ALA A CA 1
ATOM 829 C C . ALA A 1 111 ? -10.649 -1.205 24.445 1.00 79.19 111 ALA A C 1
ATOM 831 O O . ALA A 1 111 ? -10.393 -2.371 24.135 1.00 79.19 111 ALA A O 1
ATOM 832 N N . LEU A 1 112 ? -11.464 -0.436 23.716 1.00 82.06 112 LEU A N 1
ATOM 833 C CA . LEU A 1 112 ? -12.093 -0.868 22.469 1.00 82.06 112 LEU A CA 1
ATOM 834 C C . LEU A 1 112 ? -11.046 -1.019 21.358 1.00 82.06 112 LEU A C 1
ATOM 836 O O . LEU A 1 112 ? 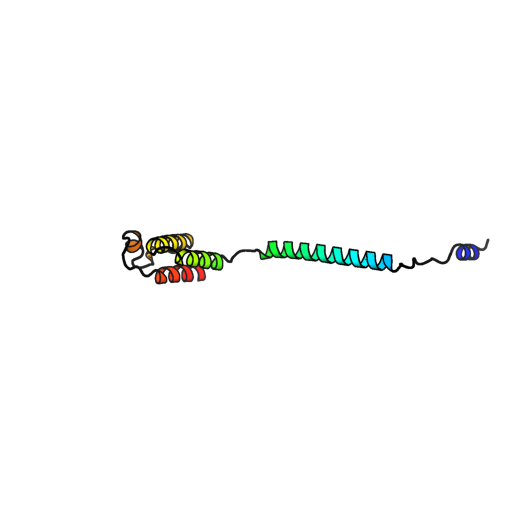-11.033 -2.035 20.668 1.00 82.06 112 LEU A O 1
ATOM 840 N N . GLU A 1 113 ? -10.119 -0.070 21.224 1.00 84.75 113 GLU A N 1
ATOM 841 C CA . GLU A 1 113 ? -9.026 -0.170 20.249 1.00 84.75 113 GLU A CA 1
ATOM 842 C C . GLU A 1 113 ? -8.130 -1.391 20.494 1.00 84.75 113 GLU A C 1
ATOM 844 O O . GLU A 1 113 ? -7.799 -2.123 19.557 1.00 84.75 113 GLU A O 1
ATOM 849 N N . ALA A 1 114 ? -7.770 -1.658 21.753 1.00 83.56 114 ALA A N 1
ATOM 850 C CA . ALA A 1 114 ? -6.987 -2.833 22.125 1.00 83.56 114 ALA A CA 1
ATOM 851 C C . ALA A 1 114 ? -7.736 -4.146 21.830 1.00 83.56 114 ALA A C 1
ATOM 853 O O . ALA A 1 114 ? -7.137 -5.111 21.338 1.00 83.56 114 ALA A O 1
ATOM 854 N N . ALA A 1 115 ? -9.051 -4.189 22.068 1.00 81.81 115 ALA A N 1
ATOM 855 C CA . ALA A 1 115 ? -9.889 -5.338 21.730 1.00 81.81 115 ALA A CA 1
ATOM 856 C C . ALA A 1 115 ? -9.929 -5.589 20.211 1.00 81.81 115 ALA A C 1
ATOM 858 O O . ALA A 1 115 ? -9.738 -6.723 19.771 1.00 81.81 115 ALA A O 1
ATOM 859 N N . VAL A 1 116 ? -10.083 -4.537 19.398 1.00 83.44 116 VAL A N 1
ATOM 860 C CA . VAL A 1 116 ? -10.062 -4.652 17.929 1.00 83.44 116 VAL A CA 1
ATOM 861 C C . VAL A 1 116 ? -8.703 -5.150 17.428 1.00 83.44 116 VAL A C 1
ATOM 863 O O . VAL A 1 116 ? -8.654 -6.078 16.616 1.00 83.44 116 VAL A O 1
ATOM 866 N N . ARG A 1 117 ? -7.593 -4.596 17.937 1.00 83.75 117 ARG A N 1
ATOM 867 C CA . ARG A 1 117 ? -6.239 -5.030 17.547 1.00 83.75 117 ARG A CA 1
ATOM 868 C C . ARG A 1 117 ? -5.958 -6.484 17.946 1.00 83.75 117 ARG A C 1
ATOM 870 O O . ARG A 1 117 ? -5.414 -7.246 17.148 1.00 83.75 117 ARG A O 1
ATOM 877 N N . SER A 1 118 ? -6.351 -6.892 19.154 1.00 80.94 118 SER A N 1
ATOM 878 C CA . SER A 1 118 ? -6.078 -8.241 19.679 1.00 80.94 118 SER A CA 1
ATOM 879 C C . SER A 1 118 ? -6.940 -9.338 19.048 1.00 80.94 118 SER A C 1
ATOM 881 O O . SER A 1 118 ? -6.449 -10.447 18.836 1.00 80.94 118 SER A O 1
ATOM 883 N N . HIS A 1 119 ? -8.197 -9.050 18.701 1.00 79.56 119 HIS A N 1
ATOM 884 C CA . HIS A 1 119 ? -9.062 -10.010 18.015 1.00 79.56 119 HIS A CA 1
ATOM 885 C C . HIS A 1 119 ? -8.580 -10.282 16.586 1.00 79.56 119 HIS A C 1
ATOM 887 O O . HIS A 1 119 ? -8.637 -11.415 16.109 1.00 79.56 119 HIS A O 1
ATOM 893 N N . ARG A 1 120 ? -8.068 -9.253 15.905 1.00 72.00 120 ARG A N 1
ATOM 894 C CA . ARG A 1 120 ? -7.528 -9.378 14.548 1.00 72.00 120 ARG A CA 1
ATOM 895 C C . ARG A 1 120 ? -6.207 -10.148 14.519 1.00 72.00 120 ARG A C 1
ATOM 897 O O . ARG A 1 120 ? -5.980 -10.887 13.577 1.00 72.00 120 ARG A O 1
ATOM 904 N N . ALA A 1 121 ? -5.373 -10.034 15.554 1.00 64.25 121 ALA A N 1
ATOM 905 C CA . ALA A 1 121 ? -4.132 -10.809 15.663 1.00 64.25 121 ALA A CA 1
ATOM 906 C C . ALA A 1 121 ? -4.359 -12.331 15.789 1.00 64.25 121 ALA A C 1
ATOM 908 O O . ALA A 1 121 ? -3.428 -13.105 15.584 1.00 64.25 121 ALA A O 1
ATOM 909 N N . LYS A 1 122 ? -5.576 -12.760 16.153 1.00 59.69 122 LYS A N 1
ATOM 910 C CA . LYS A 1 122 ? -5.952 -14.174 16.322 1.00 59.69 122 LYS A CA 1
ATOM 911 C C . LYS A 1 122 ? -6.679 -14.775 15.111 1.00 59.69 122 LYS A C 1
ATOM 913 O O . LYS A 1 122 ? -6.889 -15.985 15.111 1.00 59.69 122 LYS A O 1
ATOM 918 N N . ALA A 1 123 ? -7.102 -13.950 14.150 1.00 55.81 123 ALA A N 1
ATOM 919 C CA . ALA A 1 123 ? -7.916 -14.335 12.994 1.00 55.81 123 ALA A CA 1
ATOM 920 C C . ALA A 1 123 ? -7.073 -14.421 11.717 1.00 55.81 123 ALA A C 1
ATOM 922 O O . ALA A 1 123 ? -7.322 -15.352 10.921 1.00 55.81 123 ALA A O 1
#

Foldseek 3Di:
DPPVVVVVVVPDPPDDPDQDPVNVVVVVVVVVVVVVVVVVVVVVVCCVVVVPDPDPVNVLVVQLVVLVVDDPLSSLVSLVVLCVVLVNDCVVQPCSVVCNVDPPDDDDCVSSVVSSNVSNVVD

Radius of gyration: 35.73 Å; chains: 1; bounding box: 66×44×96 Å

Sequence (123 aa):
MDSTADLVAALRPVREPMLTLPELAADAALAFALGIAVALLLAVLLRLVFSRRMTRQEKLDTEILAAGALSPDERLLALARIARDCGVEISNIPGLSQALYQPGRDFVPDALEAAVRSHRAKA

Secondary structure (DSSP, 8-state):
--HHHHHHHH----------HHHHHHHHHHHHHHHHHHHHHHHHHHHHHHS----HHHHHHHHHHHHTTS-HHHHHHHHHHHHHHTT--GGGSTTHHHHHHSTTS---HHHHHHHHHHHHTT-

pLDDT: mean 82.76, std 10.31, range [54.44, 98.25]

Organism: NCBI:txid2565783